Protein AF-A0A7D5S6A4-F1 (afdb_monomer_lite)

Secondary structure (DSSP, 8-state):
--TT------S--------TTSTTT-GGGSTHHHHHHHHHHHHHHHTT-TTTTHHHHHHHHHIIIIIIHHHHHHHS--TTHHHHHHHHHHHHHHH-TTGGG-TTGGGS-HHHHHHHHHHHH-GGGHHHHT---

Radius of gyration: 16.61 Å; chains: 1; bounding box: 55×31×37 Å

Sequence (133 aa):
MHLNSVIYTTKPLYNYVVTNSSANFGAIHTPGFVSVIDSICSYYHRQNQFQQYYHEIEILVIKHLVVSNIRRLRAARYKNKFQLFMELRSELIKRFPDFQRNKYLKDEPYFVQAAVAITKKYPKAFKAIFRDN

Foldseek 3Di:
DDPPDDDDDPDCPDDDDDDCPPPQQECVCLVVLLVVLVVVCVVCVVVVCCVVCVLVSLVVLLCCLQVRLLNNLLRYPDPPSLVSNVVSLVSSCVSPVPSLPRPCLVVDDPVSNVSVVCSPPPSVVSCVSNDRD

pLDDT: mean 83.18, std 12.12, range [43.72, 96.75]

Structure (mmCIF, N/CA/C/O backbone):
data_AF-A0A7D5S6A4-F1
#
_entry.id   AF-A0A7D5S6A4-F1
#
loop_
_atom_site.group_PDB
_atom_site.id
_atom_site.type_symbol
_atom_site.label_atom_id
_atom_site.label_alt_id
_atom_site.label_comp_id
_atom_site.label_asym_id
_atom_site.label_entity_id
_atom_site.label_seq_id
_atom_site.pdbx_PDB_ins_code
_atom_site.Cartn_x
_atom_site.Cartn_y
_atom_site.Cartn_z
_atom_site.occupancy
_atom_site.B_iso_or_equiv
_atom_site.auth_seq_id
_atom_site.auth_comp_id
_atom_site.auth_asym_id
_atom_site.auth_atom_id
_atom_site.pdbx_PDB_model_num
ATOM 1 N N . MET A 1 1 ? -37.088 -6.501 -7.508 1.00 43.72 1 MET A N 1
ATOM 2 C CA . MET A 1 1 ? -35.926 -7.125 -8.180 1.00 43.72 1 MET A CA 1
ATOM 3 C C . MET A 1 1 ? -34.685 -6.354 -7.740 1.00 43.72 1 MET A C 1
ATOM 5 O O . MET A 1 1 ? -34.666 -5.140 -7.899 1.00 43.72 1 MET A O 1
ATOM 9 N N . HIS A 1 2 ? -33.745 -7.002 -7.046 1.00 49.22 2 HIS A N 1
ATOM 10 C CA . HIS A 1 2 ? -32.625 -6.353 -6.351 1.00 49.22 2 HIS A CA 1
ATOM 11 C C . HIS A 1 2 ? -31.601 -5.762 -7.337 1.00 49.22 2 HIS A C 1
ATOM 13 O O . HIS A 1 2 ? -30.702 -6.456 -7.792 1.00 49.22 2 HIS A O 1
ATOM 19 N N . LEU A 1 3 ? -31.733 -4.472 -7.653 1.00 54.97 3 LEU A N 1
ATOM 20 C CA . LEU A 1 3 ? -30.775 -3.705 -8.467 1.00 54.97 3 LEU A CA 1
ATOM 21 C C . LEU A 1 3 ? -29.542 -3.213 -7.676 1.00 54.97 3 LEU A C 1
ATOM 23 O O . LEU A 1 3 ? -28.640 -2.628 -8.263 1.00 54.97 3 LEU A O 1
ATOM 27 N N . ASN A 1 4 ? -29.473 -3.487 -6.366 1.00 72.12 4 ASN A N 1
ATOM 28 C CA . ASN A 1 4 ? -28.432 -2.987 -5.454 1.00 72.12 4 ASN A CA 1
ATOM 29 C C . ASN A 1 4 ? -27.553 -4.103 -4.854 1.00 72.12 4 ASN A C 1
ATOM 31 O O . ASN A 1 4 ? -27.083 -3.977 -3.726 1.00 72.12 4 ASN A O 1
ATOM 35 N N . SER A 1 5 ? -27.359 -5.222 -5.554 1.00 78.44 5 SER A N 1
ATOM 36 C CA . SER A 1 5 ? -26.511 -6.324 -5.075 1.00 78.44 5 SER A CA 1
ATOM 37 C C . SER A 1 5 ? -25.369 -6.610 -6.043 1.00 78.44 5 SER A C 1
ATOM 39 O O . SER A 1 5 ? -25.595 -6.786 -7.238 1.00 78.44 5 SER A O 1
ATOM 41 N N . VAL A 1 6 ? -24.149 -6.708 -5.516 1.00 86.50 6 VAL A N 1
ATOM 42 C CA . VAL A 1 6 ? -22.976 -7.158 -6.274 1.00 86.50 6 VAL A CA 1
ATOM 43 C C . VAL A 1 6 ? -22.955 -8.687 -6.279 1.00 86.50 6 VAL A C 1
ATOM 45 O O . VAL A 1 6 ? -22.948 -9.306 -5.217 1.00 86.50 6 VAL A O 1
ATOM 48 N N . ILE A 1 7 ? -22.932 -9.298 -7.467 1.00 85.69 7 ILE A N 1
ATOM 49 C CA . ILE A 1 7 ? -22.783 -10.750 -7.640 1.00 85.69 7 ILE A CA 1
ATOM 50 C C . ILE A 1 7 ? -21.339 -11.040 -8.059 1.00 85.69 7 ILE A C 1
ATOM 52 O O . ILE A 1 7 ? -20.845 -10.475 -9.033 1.00 85.69 7 ILE A O 1
ATOM 56 N N . TYR A 1 8 ? -20.664 -11.927 -7.329 1.00 86.75 8 TYR A N 1
ATOM 57 C CA . TYR A 1 8 ? -19.296 -12.364 -7.609 1.00 86.75 8 TYR A CA 1
ATOM 58 C C . TYR A 1 8 ? -19.282 -13.806 -8.135 1.00 86.75 8 TYR A C 1
ATOM 60 O O . TYR A 1 8 ? -20.017 -14.660 -7.640 1.00 86.75 8 TYR A O 1
ATOM 68 N N . THR A 1 9 ? -18.425 -14.092 -9.121 1.00 90.38 9 THR A N 1
ATOM 69 C CA . THR A 1 9 ? -18.178 -15.449 -9.624 1.00 90.38 9 THR A CA 1
ATOM 70 C C . THR A 1 9 ? -16.686 -15.748 -9.671 1.00 90.38 9 THR A C 1
ATOM 72 O O . THR A 1 9 ? -15.878 -14.899 -10.041 1.00 90.38 9 THR A O 1
ATOM 75 N N . THR A 1 10 ? -16.324 -16.979 -9.316 1.00 89.50 10 THR A N 1
ATOM 76 C CA . THR A 1 10 ? -14.955 -17.502 -9.425 1.00 89.50 10 THR A CA 1
ATOM 77 C C . THR A 1 10 ? -14.640 -18.028 -10.825 1.00 89.50 10 THR A C 1
ATOM 79 O O . THR A 1 10 ? -13.491 -18.358 -11.112 1.00 89.50 10 THR A O 1
ATOM 82 N N . LYS A 1 11 ? -15.644 -18.127 -11.707 1.00 92.81 11 LYS A N 1
ATOM 83 C CA . LYS A 1 11 ? -15.449 -18.620 -13.070 1.00 92.81 11 LYS A CA 1
ATOM 84 C C . LYS A 1 11 ? -14.681 -17.575 -13.894 1.00 92.81 11 LYS A C 1
ATOM 86 O O . LYS A 1 11 ? -15.078 -16.409 -13.896 1.00 92.81 11 LYS A O 1
ATOM 91 N N . PRO A 1 12 ? -13.618 -17.961 -14.620 1.00 86.56 12 PRO A N 1
ATOM 92 C CA . PRO A 1 12 ? -12.906 -17.045 -15.502 1.00 86.56 12 PRO A CA 1
ATOM 93 C C . PRO A 1 12 ? -13.766 -16.766 -16.740 1.00 86.56 12 PRO A C 1
ATOM 95 O O . PRO A 1 12 ? -13.752 -17.521 -17.706 1.00 86.56 12 PRO A O 1
ATOM 98 N N . LEU A 1 13 ? -14.558 -15.694 -16.690 1.00 90.75 13 LEU A N 1
ATOM 99 C CA . LEU A 1 13 ? -15.441 -15.292 -17.794 1.00 90.75 13 LEU A CA 1
ATOM 100 C C . LEU A 1 13 ? -14.780 -14.307 -18.770 1.00 90.75 13 LEU A C 1
ATOM 102 O O . LEU A 1 13 ? -15.347 -14.006 -19.816 1.00 90.75 13 LEU A O 1
ATOM 106 N N . TYR A 1 14 ? -13.596 -13.792 -18.433 1.00 86.56 14 TYR A N 1
ATOM 107 C CA . TYR A 1 14 ? -12.877 -12.812 -19.237 1.00 86.56 14 TYR A CA 1
ATOM 108 C C . TYR A 1 14 ? -11.369 -13.069 -19.185 1.00 86.56 14 TYR A C 1
ATOM 110 O O . TYR A 1 14 ? -10.778 -13.116 -18.105 1.00 86.56 14 TYR A O 1
ATOM 118 N N . ASN A 1 15 ? -10.745 -13.193 -20.356 1.00 85.38 15 ASN A N 1
ATOM 119 C CA . ASN A 1 15 ? -9.296 -13.310 -20.489 1.00 85.38 15 ASN A CA 1
ATOM 120 C C . ASN A 1 15 ? -8.704 -11.931 -20.792 1.00 85.38 15 ASN A C 1
ATOM 122 O O . ASN A 1 15 ? -8.898 -11.385 -21.876 1.00 85.38 15 ASN A O 1
ATOM 126 N N . TYR A 1 16 ? -7.977 -11.361 -19.831 1.00 80.31 16 TYR A N 1
ATOM 127 C CA . TYR A 1 16 ? -7.309 -10.073 -20.009 1.00 80.31 16 TYR A CA 1
ATOM 128 C C . TYR A 1 16 ? -5.970 -10.262 -20.733 1.00 80.31 16 TYR A C 1
ATOM 130 O O . TYR A 1 16 ? -5.037 -10.847 -20.180 1.00 80.31 16 TYR A O 1
ATOM 138 N N . VAL A 1 17 ? -5.861 -9.749 -21.962 1.00 80.38 17 VAL A N 1
ATOM 139 C CA . VAL A 1 17 ? -4.605 -9.760 -22.725 1.00 80.38 17 VAL A CA 1
ATOM 140 C C . VAL A 1 17 ? -3.681 -8.668 -22.192 1.00 80.38 17 VAL A C 1
ATOM 142 O O . VAL A 1 17 ? -4.011 -7.485 -22.219 1.00 80.38 17 VAL A O 1
ATOM 145 N N . VAL A 1 18 ? -2.511 -9.072 -21.705 1.00 71.94 18 VAL A N 1
ATOM 146 C CA . VAL A 1 18 ? -1.485 -8.171 -21.177 1.00 71.94 18 VAL A CA 1
ATOM 147 C C . VAL A 1 18 ? -0.466 -7.846 -22.266 1.00 71.94 18 VAL A C 1
ATOM 149 O O . VAL A 1 18 ? 0.140 -8.743 -22.843 1.00 71.94 18 VAL A O 1
ATOM 152 N N . THR A 1 19 ? -0.223 -6.558 -22.492 1.00 69.50 19 THR A N 1
ATOM 153 C CA . THR A 1 19 ? 0.803 -6.037 -23.410 1.00 69.50 19 THR A CA 1
ATOM 154 C C . THR A 1 19 ? 1.766 -5.096 -22.679 1.00 69.50 19 THR A C 1
ATOM 156 O O . THR A 1 19 ? 1.469 -4.613 -21.586 1.00 69.50 19 THR A O 1
ATOM 159 N N . ASN A 1 20 ? 2.907 -4.761 -23.292 1.00 60.12 20 ASN A N 1
ATOM 160 C CA . ASN A 1 20 ? 3.874 -3.812 -22.713 1.00 60.12 20 ASN A CA 1
ATOM 161 C C . ASN A 1 20 ? 3.303 -2.395 -22.499 1.00 60.12 20 ASN A C 1
ATOM 163 O O . ASN A 1 20 ? 3.829 -1.645 -21.682 1.00 60.12 20 ASN A O 1
ATOM 167 N N . SER A 1 21 ? 2.232 -2.029 -23.212 1.00 61.44 21 SER A N 1
ATOM 168 C CA . SER A 1 21 ? 1.506 -0.763 -23.042 1.00 61.44 21 SER A CA 1
ATOM 169 C C . SER A 1 21 ? 0.361 -0.844 -22.029 1.00 61.44 21 SER A C 1
ATOM 171 O O . SER A 1 21 ? -0.284 0.164 -21.748 1.00 61.44 21 SER A O 1
ATOM 173 N N . SER A 1 22 ? 0.087 -2.023 -21.464 1.00 64.69 22 SER A N 1
ATOM 174 C CA . SER A 1 22 ? -0.947 -2.174 -20.444 1.00 64.69 22 SER A CA 1
ATOM 175 C C . SER A 1 22 ? -0.591 -1.362 -19.200 1.00 64.69 22 SER A C 1
ATOM 177 O O . SER A 1 22 ? 0.529 -1.438 -18.688 1.00 64.69 22 SER A O 1
ATOM 179 N N . ALA A 1 23 ? -1.579 -0.652 -18.648 1.00 61.56 23 ALA A N 1
ATOM 180 C CA . ALA A 1 23 ? -1.419 0.218 -17.476 1.00 61.56 23 ALA A CA 1
ATOM 181 C C . ALA A 1 23 ? -0.809 -0.491 -16.245 1.00 61.56 23 ALA A C 1
ATOM 183 O O . ALA A 1 23 ? -0.277 0.152 -15.340 1.00 61.56 23 ALA A O 1
ATOM 184 N N . ASN A 1 24 ? -0.848 -1.826 -16.216 1.00 56.19 24 ASN A N 1
ATOM 185 C CA . ASN A 1 24 ? -0.267 -2.655 -15.164 1.00 56.19 24 ASN A CA 1
ATOM 186 C C . ASN A 1 24 ? 1.271 -2.728 -15.170 1.00 56.19 24 ASN A C 1
ATOM 188 O O . ASN A 1 24 ? 1.833 -3.124 -14.148 1.00 56.19 24 ASN A O 1
ATOM 192 N N . PHE A 1 25 ? 1.947 -2.344 -16.261 1.00 55.53 25 PHE A N 1
ATOM 193 C CA . PHE A 1 25 ? 3.404 -2.500 -16.421 1.00 55.53 25 PHE A CA 1
ATOM 194 C C . PHE A 1 25 ? 4.186 -1.177 -16.507 1.00 55.53 25 PHE A C 1
ATOM 196 O O . PHE A 1 25 ? 5.414 -1.192 -16.433 1.00 55.53 25 PHE A O 1
ATOM 203 N N . GLY A 1 26 ? 3.514 -0.024 -16.595 1.00 55.09 26 GLY A N 1
ATOM 204 C CA . GLY A 1 26 ? 4.166 1.288 -16.662 1.00 55.09 26 GLY A CA 1
ATOM 205 C C . GLY A 1 26 ? 4.267 1.995 -15.304 1.00 55.09 26 GLY A C 1
ATOM 206 O O . GLY A 1 26 ? 3.247 2.264 -14.671 1.00 55.09 26 GLY A O 1
ATOM 207 N N . ALA A 1 27 ? 5.474 2.401 -14.881 1.00 55.78 27 ALA A N 1
ATOM 208 C CA . ALA A 1 27 ? 5.655 3.279 -13.706 1.00 55.78 27 ALA A CA 1
ATOM 209 C C . ALA A 1 27 ? 5.072 4.689 -13.884 1.00 55.78 27 ALA A C 1
ATOM 211 O O . ALA A 1 27 ? 4.962 5.419 -12.900 1.00 55.78 27 ALA A O 1
ATOM 212 N N . ILE A 1 28 ? 4.673 5.059 -15.102 1.00 55.47 28 ILE A N 1
ATOM 213 C CA . ILE A 1 28 ? 4.099 6.369 -15.441 1.00 55.47 28 ILE A CA 1
ATOM 214 C C . ILE A 1 28 ? 2.847 6.666 -14.591 1.00 55.47 28 ILE A C 1
ATOM 216 O O . ILE A 1 28 ? 2.560 7.818 -14.288 1.00 55.47 28 ILE A O 1
ATOM 220 N N . HIS A 1 29 ? 2.144 5.632 -14.118 1.00 59.53 29 HIS A N 1
ATOM 221 C CA . HIS A 1 29 ? 0.930 5.778 -13.307 1.00 59.53 29 HIS A CA 1
ATOM 222 C C . HIS A 1 29 ? 1.167 5.740 -11.791 1.00 59.53 29 HIS A C 1
ATOM 224 O O . HIS A 1 29 ? 0.214 5.849 -11.024 1.00 59.53 29 HIS A O 1
ATOM 230 N N . THR A 1 30 ? 2.413 5.581 -11.340 1.00 62.88 30 THR A N 1
ATOM 231 C CA . THR A 1 30 ? 2.745 5.475 -9.909 1.00 62.88 30 THR A CA 1
ATOM 232 C C . THR A 1 30 ? 2.343 6.725 -9.107 1.00 62.88 30 THR A C 1
ATOM 234 O O . THR A 1 30 ? 1.758 6.556 -8.038 1.00 62.88 30 THR A O 1
ATOM 237 N N . PRO A 1 31 ? 2.534 7.967 -9.606 1.00 63.25 31 PRO A N 1
ATOM 238 C CA . PRO A 1 31 ? 2.026 9.165 -8.924 1.00 63.25 31 PRO A CA 1
ATOM 239 C C . PRO A 1 31 ? 0.493 9.208 -8.838 1.00 63.25 31 PRO A C 1
ATOM 241 O O . PRO A 1 31 ? -0.064 9.684 -7.852 1.00 63.25 31 PRO A O 1
ATOM 244 N N . GLY A 1 32 ? -0.202 8.628 -9.824 1.00 70.44 32 GLY A N 1
ATOM 245 C CA . GLY A 1 32 ? -1.659 8.474 -9.800 1.00 70.44 32 GLY A CA 1
ATOM 246 C C . GLY A 1 32 ? -2.152 7.558 -8.677 1.00 70.44 32 GLY A C 1
ATOM 247 O O . GLY A 1 32 ? -3.332 7.562 -8.349 1.00 70.44 32 GLY A O 1
ATOM 248 N N . PHE A 1 33 ? -1.266 6.791 -8.039 1.00 75.12 33 PHE A N 1
ATOM 249 C CA . PHE A 1 33 ? -1.663 5.953 -6.919 1.00 75.12 33 PHE A CA 1
ATOM 250 C C . PHE A 1 33 ? -2.049 6.778 -5.684 1.00 75.12 33 PHE A C 1
ATOM 252 O O . PHE A 1 33 ? -3.004 6.433 -4.994 1.00 75.12 33 PHE A O 1
ATOM 259 N N . VAL A 1 34 ? -1.363 7.900 -5.442 1.00 79.88 34 VAL A N 1
ATOM 260 C CA . VAL A 1 34 ? -1.691 8.804 -4.329 1.00 79.88 34 VAL A CA 1
ATOM 261 C C . VAL A 1 34 ? -3.075 9.418 -4.530 1.00 79.88 34 VAL A C 1
ATOM 263 O O . VAL A 1 34 ? -3.892 9.378 -3.614 1.00 79.88 34 VAL A O 1
ATOM 266 N N . SER A 1 35 ? -3.394 9.881 -5.744 1.00 83.62 35 SER A N 1
ATOM 267 C CA . SER A 1 35 ? -4.717 10.447 -6.037 1.00 83.62 35 SER A CA 1
ATOM 268 C C . SER A 1 35 ? -5.841 9.412 -5.936 1.00 83.62 35 SER A C 1
ATOM 270 O O . SER A 1 35 ? -6.938 9.741 -5.487 1.00 83.62 35 SER A O 1
ATOM 272 N N . VAL A 1 36 ? -5.576 8.149 -6.287 1.00 83.50 36 VAL A N 1
ATOM 273 C CA . VAL A 1 36 ? -6.528 7.047 -6.077 1.00 83.50 36 VAL A CA 1
ATOM 274 C C . VAL A 1 36 ? -6.779 6.813 -4.587 1.00 83.50 36 VAL A C 1
ATOM 276 O O . VAL A 1 36 ? -7.940 6.729 -4.186 1.00 83.50 36 VAL A O 1
ATOM 279 N N . ILE A 1 37 ? -5.728 6.755 -3.759 1.00 85.62 37 ILE A N 1
ATOM 280 C CA . ILE A 1 37 ? -5.874 6.625 -2.298 1.00 85.62 37 ILE A CA 1
ATOM 281 C C . ILE A 1 37 ? -6.692 7.798 -1.748 1.00 85.62 37 ILE A C 1
ATOM 283 O O . ILE A 1 37 ? -7.641 7.581 -0.996 1.00 85.62 37 ILE A O 1
ATOM 287 N N . ASP A 1 38 ? -6.368 9.026 -2.150 1.00 88.81 38 ASP A N 1
ATOM 288 C CA . ASP A 1 38 ? -7.064 10.223 -1.676 1.00 88.81 38 ASP A CA 1
ATOM 289 C C . ASP A 1 38 ? -8.532 10.227 -2.082 1.00 88.81 38 ASP A C 1
ATOM 291 O O . ASP A 1 38 ? -9.388 10.583 -1.273 1.00 88.81 38 ASP A O 1
ATOM 295 N N . SER A 1 39 ? -8.846 9.771 -3.294 1.00 90.94 39 SER A N 1
ATOM 296 C CA . SER A 1 39 ? -10.224 9.629 -3.756 1.00 90.94 39 SER A CA 1
ATOM 297 C C . SER A 1 39 ? -11.011 8.634 -2.897 1.00 90.94 39 SER A C 1
ATOM 299 O O . SER A 1 39 ? -12.120 8.950 -2.459 1.00 90.94 39 SER A O 1
ATOM 301 N N . ILE A 1 40 ? -10.418 7.473 -2.584 1.00 91.12 40 ILE A N 1
ATOM 302 C CA . ILE A 1 40 ? -11.031 6.450 -1.723 1.00 91.12 40 ILE A CA 1
ATOM 303 C C . ILE A 1 40 ? -11.271 7.011 -0.321 1.00 91.12 40 ILE A C 1
ATOM 305 O O . ILE A 1 40 ? -12.407 7.004 0.153 1.00 91.12 40 ILE A O 1
ATOM 309 N N . CYS A 1 41 ? -10.234 7.544 0.331 1.00 91.50 41 CYS A N 1
ATOM 310 C CA . CYS A 1 41 ? -10.359 8.113 1.672 1.00 91.50 41 CYS A CA 1
ATOM 311 C C . CYS A 1 41 ? -11.409 9.232 1.691 1.00 91.50 41 CYS A C 1
ATOM 313 O O . CYS A 1 41 ? -12.310 9.225 2.528 1.00 91.50 41 CYS A O 1
ATOM 315 N N . SER A 1 42 ? -11.350 10.152 0.725 1.00 94.25 42 SER A N 1
ATOM 316 C CA . SER A 1 42 ? -12.296 11.269 0.621 1.00 94.25 42 SER A CA 1
ATOM 317 C C . SER A 1 42 ? -13.733 10.796 0.423 1.00 94.25 42 SER A C 1
ATOM 319 O O . SER A 1 42 ? -14.649 11.381 0.996 1.00 94.25 42 SER A O 1
ATOM 321 N N . TYR A 1 43 ? -13.953 9.745 -0.371 1.00 95.38 43 TYR A N 1
ATOM 322 C CA . TYR A 1 43 ? -15.280 9.159 -0.546 1.00 95.38 43 TYR A CA 1
ATOM 323 C C . TYR A 1 43 ? -15.841 8.656 0.787 1.00 95.38 43 TYR A C 1
ATOM 325 O O . TYR A 1 43 ? -16.919 9.087 1.190 1.00 95.38 43 TYR A O 1
ATOM 333 N N . TYR A 1 44 ? -15.093 7.818 1.508 1.00 95.19 44 TYR A N 1
ATOM 334 C CA . TYR A 1 44 ? -15.557 7.259 2.780 1.00 95.19 44 TYR A CA 1
ATOM 335 C C . TYR A 1 44 ? -15.687 8.311 3.888 1.00 95.19 44 TYR A C 1
ATOM 337 O O . TYR A 1 44 ? -16.564 8.187 4.745 1.00 95.19 44 TYR A O 1
ATOM 345 N N . HIS A 1 45 ? -14.876 9.371 3.859 1.00 94.62 45 HIS A N 1
ATOM 346 C CA . HIS A 1 45 ? -15.062 10.526 4.737 1.00 94.62 45 HIS A CA 1
ATOM 347 C C . HIS A 1 45 ? -16.372 11.261 4.441 1.00 94.62 45 HIS A C 1
ATOM 349 O O . HIS A 1 45 ? -17.127 11.521 5.372 1.00 94.62 45 HIS A O 1
ATOM 355 N N . ARG A 1 46 ? -16.694 11.533 3.166 1.00 96.75 46 ARG A N 1
ATOM 356 C CA . ARG A 1 46 ? -17.967 12.179 2.786 1.00 96.75 46 ARG A CA 1
ATOM 357 C C . ARG A 1 46 ? -19.195 11.366 3.192 1.00 96.75 46 ARG A C 1
ATOM 359 O O . ARG A 1 46 ? -20.233 11.951 3.470 1.00 96.75 46 ARG A O 1
ATOM 366 N N . GLN A 1 47 ? -19.076 10.040 3.234 1.00 95.38 47 GLN A N 1
ATOM 367 C CA . GLN A 1 47 ? -20.148 9.150 3.686 1.00 95.38 47 GLN A CA 1
ATOM 368 C C . GLN A 1 47 ? -20.180 8.950 5.213 1.00 95.38 47 GLN A C 1
ATOM 370 O O . GLN A 1 47 ? -21.019 8.201 5.698 1.00 95.38 47 GLN A O 1
ATOM 375 N N . ASN A 1 48 ? -19.275 9.570 5.985 1.00 95.50 48 ASN A N 1
ATOM 376 C CA . ASN A 1 48 ? -19.084 9.319 7.424 1.00 95.50 48 ASN A CA 1
ATOM 377 C C . ASN A 1 48 ? -18.812 7.841 7.775 1.00 95.50 48 ASN A C 1
ATOM 379 O O . ASN A 1 48 ? -19.053 7.394 8.892 1.00 95.50 48 ASN A O 1
ATOM 383 N N . GLN A 1 49 ? -18.272 7.078 6.824 1.00 95.44 49 GLN A N 1
ATOM 384 C CA . GLN A 1 49 ? -18.027 5.637 6.940 1.00 95.44 49 GLN A CA 1
ATOM 385 C C . GLN A 1 49 ? -16.536 5.290 7.028 1.00 95.44 49 GLN A C 1
ATOM 387 O O . GLN A 1 49 ? -16.176 4.122 7.145 1.00 95.44 49 GLN A O 1
ATOM 392 N N . PHE A 1 50 ? -15.649 6.288 6.992 1.00 94.88 50 PHE A N 1
ATOM 393 C CA . PHE A 1 50 ? -14.205 6.056 7.016 1.00 94.88 50 PHE A CA 1
ATOM 394 C C . PHE A 1 50 ? -13.749 5.252 8.235 1.00 94.88 50 PHE A C 1
ATOM 396 O O . PHE A 1 50 ? -12.983 4.312 8.077 1.00 94.88 50 PHE A O 1
ATOM 403 N N . GLN A 1 51 ? -14.258 5.564 9.430 1.00 94.75 51 GLN A N 1
ATOM 404 C CA . GLN A 1 51 ? -13.889 4.826 10.643 1.00 94.75 51 GLN A CA 1
ATOM 405 C C . GLN A 1 51 ? -14.408 3.385 10.634 1.00 94.75 51 GLN A C 1
ATOM 407 O O . GLN A 1 51 ? -13.698 2.473 11.049 1.00 94.75 51 GLN A O 1
ATOM 412 N N . GLN A 1 52 ? -15.617 3.169 10.108 1.00 95.81 52 GLN A N 1
ATOM 413 C CA . GLN A 1 52 ? -16.207 1.835 9.986 1.00 95.81 52 GLN A CA 1
ATOM 414 C C . GLN A 1 52 ? -15.354 0.916 9.103 1.00 95.81 52 GLN A C 1
ATOM 416 O O . GLN A 1 52 ? -15.192 -0.255 9.433 1.00 95.81 52 GLN A O 1
ATOM 421 N N . TYR A 1 53 ? -14.809 1.452 8.008 1.00 95.69 53 TYR A N 1
ATOM 422 C CA . TYR A 1 53 ? -14.022 0.698 7.028 1.00 95.69 53 TYR A CA 1
ATOM 423 C C . TYR A 1 53 ? -12.518 0.985 7.099 1.00 95.69 53 TYR A C 1
ATOM 425 O O . TYR A 1 53 ? -11.785 0.710 6.148 1.00 95.69 53 TYR A O 1
ATOM 433 N N . TYR A 1 54 ? -12.037 1.567 8.200 1.00 95.12 54 TYR A N 1
ATOM 434 C CA . TYR A 1 54 ? -10.660 2.051 8.299 1.00 95.12 54 TYR A CA 1
ATOM 435 C C . TYR A 1 54 ? -9.649 0.938 8.011 1.00 95.12 54 TYR A C 1
ATOM 437 O O . TYR A 1 54 ? -8.727 1.115 7.216 1.00 95.12 54 TYR A O 1
ATOM 445 N N . HIS A 1 55 ? -9.837 -0.235 8.621 1.00 95.25 55 HIS A N 1
ATOM 446 C CA . HIS A 1 55 ? -8.910 -1.356 8.477 1.00 95.25 55 HIS A CA 1
ATOM 447 C C . HIS A 1 55 ? -8.951 -1.974 7.074 1.00 95.25 55 HIS A C 1
ATOM 449 O O . HIS A 1 55 ? -7.921 -2.412 6.565 1.00 95.25 55 HIS A O 1
ATOM 455 N N . GLU A 1 56 ? -10.121 -2.009 6.446 1.00 95.06 56 GLU A N 1
ATOM 456 C CA . GLU A 1 56 ? -10.346 -2.489 5.085 1.00 95.06 56 GLU A CA 1
ATOM 457 C C . GLU A 1 56 ? -9.672 -1.556 4.070 1.00 95.06 56 GLU A C 1
ATOM 459 O O . GLU A 1 56 ? -9.003 -2.012 3.140 1.00 95.06 56 GLU A O 1
ATOM 464 N N . ILE A 1 57 ? -9.787 -0.242 4.278 1.00 94.19 57 ILE A N 1
ATOM 465 C CA . ILE A 1 57 ? -9.113 0.768 3.459 1.00 94.19 57 ILE A CA 1
ATOM 466 C C . ILE A 1 57 ? -7.597 0.669 3.662 1.00 94.19 57 ILE A C 1
ATOM 468 O O . ILE A 1 57 ? -6.853 0.592 2.688 1.00 94.19 57 ILE A O 1
ATOM 472 N N . GLU A 1 58 ? -7.128 0.606 4.908 1.00 94.56 58 GLU A N 1
ATOM 473 C CA . GLU A 1 58 ? -5.705 0.506 5.240 1.00 94.56 58 GLU A CA 1
ATOM 474 C C . GLU A 1 58 ? -5.051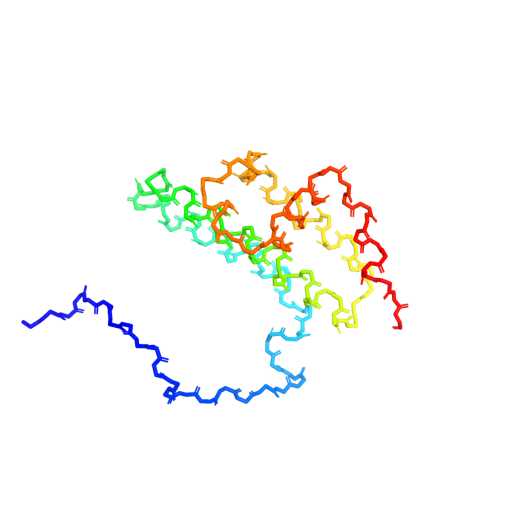 -0.718 4.577 1.00 94.56 58 GLU A C 1
ATOM 476 O O . GLU A 1 58 ? -4.025 -0.572 3.907 1.00 94.56 58 GLU A O 1
ATOM 481 N N . ILE A 1 59 ? -5.655 -1.913 4.669 1.00 93.38 59 ILE A N 1
ATOM 482 C CA . ILE A 1 59 ? -5.086 -3.116 4.040 1.00 93.38 59 ILE A CA 1
ATOM 483 C C . ILE A 1 59 ? -5.105 -3.025 2.511 1.00 93.38 59 ILE A C 1
ATOM 485 O O . ILE A 1 59 ? -4.155 -3.450 1.849 1.00 93.38 59 ILE A O 1
ATOM 489 N N . LEU A 1 60 ? -6.137 -2.410 1.929 1.00 91.06 60 LEU A N 1
ATOM 490 C CA . LEU A 1 60 ? -6.208 -2.171 0.490 1.00 91.06 60 LEU A CA 1
ATOM 491 C C . LEU A 1 60 ? -5.067 -1.258 0.026 1.00 91.06 60 LEU A C 1
ATOM 493 O O . LEU A 1 60 ? -4.398 -1.570 -0.967 1.00 91.06 60 LEU A O 1
ATOM 497 N N . VAL A 1 61 ? -4.799 -0.177 0.762 1.00 89.31 61 VAL A N 1
ATOM 498 C CA . VAL A 1 61 ? -3.690 0.742 0.479 1.00 89.31 61 VAL A CA 1
ATOM 499 C C . VAL A 1 61 ? -2.348 0.028 0.633 1.00 89.31 61 VAL A C 1
ATOM 501 O O . VAL A 1 61 ? -1.516 0.120 -0.270 1.00 89.31 61 VAL A O 1
ATOM 504 N N . ILE A 1 62 ? -2.150 -0.756 1.700 1.00 90.19 62 ILE A N 1
ATOM 505 C CA . ILE A 1 62 ? -0.943 -1.575 1.903 1.00 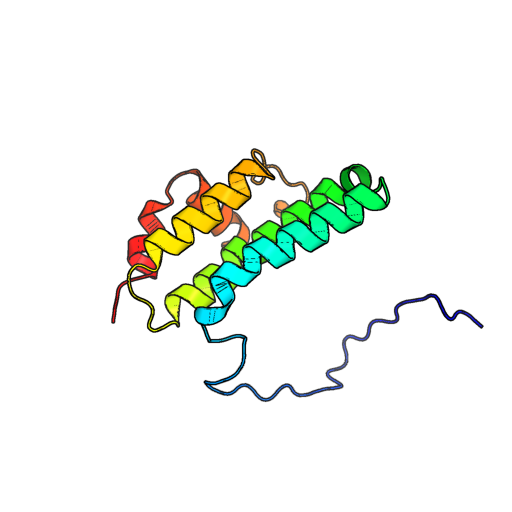90.19 62 ILE A CA 1
ATOM 506 C C . ILE A 1 62 ? -0.698 -2.495 0.703 1.00 90.19 62 ILE A C 1
ATOM 508 O O . ILE A 1 62 ? 0.397 -2.493 0.140 1.00 90.19 62 ILE A O 1
ATOM 512 N N . LYS A 1 63 ? -1.698 -3.274 0.276 1.00 87.38 63 LYS A N 1
ATOM 513 C CA . LYS A 1 63 ? -1.542 -4.248 -0.820 1.00 87.38 63 LYS A CA 1
ATOM 514 C C . LYS A 1 63 ? -1.138 -3.576 -2.120 1.00 87.38 63 LYS A C 1
ATOM 516 O O . LYS A 1 63 ? -0.306 -4.094 -2.867 1.00 87.38 63 LYS A O 1
ATOM 521 N N . HIS A 1 64 ? -1.681 -2.402 -2.395 1.00 83.69 64 HIS A N 1
ATOM 522 C CA . HIS A 1 64 ? -1.301 -1.696 -3.600 1.00 83.69 64 HIS A CA 1
ATOM 523 C C . HIS A 1 64 ? 0.062 -1.008 -3.479 1.00 83.69 64 HIS A C 1
ATOM 525 O O . HIS A 1 64 ? 0.857 -1.070 -4.416 1.00 83.69 64 HIS A O 1
ATOM 531 N N . LEU A 1 65 ? 0.374 -0.382 -2.346 1.00 76.69 65 LEU A N 1
ATOM 532 C CA . LEU A 1 65 ? 1.626 0.353 -2.158 1.00 76.69 65 LEU A CA 1
ATOM 533 C C . LEU A 1 65 ? 2.834 -0.576 -2.027 1.00 76.69 65 LEU A C 1
ATOM 535 O O . LEU A 1 65 ? 3.909 -0.300 -2.552 1.00 76.69 65 LEU A O 1
ATOM 539 N N . VAL A 1 66 ? 2.636 -1.710 -1.367 1.00 75.81 66 VAL A N 1
ATOM 540 C CA . VAL A 1 66 ? 3.671 -2.709 -1.151 1.00 75.81 66 VAL A CA 1
ATOM 541 C C . VAL A 1 66 ? 3.689 -3.670 -2.337 1.00 75.81 66 VAL A C 1
ATOM 543 O O . VAL A 1 66 ? 4.617 -3.658 -3.134 1.00 75.81 66 VAL A O 1
ATOM 546 N N . VAL A 1 67 ? 2.646 -4.469 -2.552 1.00 73.62 67 VAL A N 1
ATOM 547 C CA . VAL A 1 67 ? 2.726 -5.561 -3.538 1.00 73.62 67 VAL A CA 1
ATOM 548 C C . VAL A 1 67 ? 2.698 -5.041 -4.974 1.00 73.62 67 VAL A C 1
ATOM 550 O O . VAL A 1 67 ? 3.538 -5.424 -5.790 1.00 73.62 67 VAL A O 1
ATOM 553 N N . SER A 1 68 ? 1.747 -4.166 -5.303 1.00 78.06 68 SER A N 1
ATOM 554 C CA . SER A 1 68 ? 1.564 -3.735 -6.694 1.00 78.06 68 SER A CA 1
ATOM 555 C C . SER A 1 68 ? 2.638 -2.742 -7.137 1.00 78.06 68 SER A C 1
ATOM 557 O O . SER A 1 68 ? 3.253 -2.932 -8.187 1.00 78.06 68 SER A O 1
ATOM 559 N N . ASN A 1 69 ? 2.919 -1.716 -6.333 1.00 78.06 69 ASN A N 1
ATOM 560 C CA . ASN A 1 69 ? 3.891 -0.690 -6.701 1.00 78.06 69 ASN A CA 1
ATOM 561 C C . ASN A 1 69 ? 5.341 -1.192 -6.651 1.00 78.06 69 ASN A C 1
ATOM 563 O O . ASN A 1 69 ? 6.097 -0.850 -7.554 1.00 78.06 69 ASN A O 1
ATOM 567 N N . ILE A 1 70 ? 5.739 -2.073 -5.717 1.00 80.50 70 ILE A N 1
ATOM 568 C CA . ILE A 1 70 ? 7.094 -2.667 -5.756 1.00 80.50 70 ILE A CA 1
ATOM 569 C C . ILE A 1 70 ? 7.302 -3.449 -7.059 1.00 80.50 70 ILE A C 1
ATOM 571 O O . ILE A 1 70 ? 8.341 -3.308 -7.707 1.00 80.50 70 ILE A O 1
ATOM 575 N N . ARG A 1 71 ? 6.308 -4.242 -7.486 1.00 79.62 71 ARG A N 1
ATOM 576 C CA . ARG A 1 71 ? 6.379 -4.992 -8.752 1.00 79.62 71 ARG A CA 1
ATOM 577 C C . ARG A 1 71 ? 6.474 -4.060 -9.962 1.00 79.62 71 ARG A C 1
ATOM 579 O O . ARG A 1 71 ? 7.315 -4.294 -10.828 1.00 79.62 71 ARG A O 1
ATOM 586 N N . ARG A 1 72 ? 5.663 -2.996 -10.000 1.00 77.75 72 ARG A N 1
ATOM 587 C CA . ARG A 1 72 ? 5.676 -1.991 -11.079 1.00 77.75 72 ARG A CA 1
ATOM 588 C C . ARG A 1 72 ? 6.998 -1.234 -11.141 1.00 77.75 72 ARG A C 1
ATOM 590 O O . ARG A 1 72 ? 7.591 -1.141 -12.209 1.00 77.75 72 ARG A O 1
ATOM 597 N N . LEU A 1 73 ? 7.497 -0.754 -10.003 1.00 80.69 73 LEU A N 1
ATOM 598 C CA . LEU A 1 73 ? 8.770 -0.038 -9.916 1.00 80.69 73 LEU A CA 1
ATOM 599 C C . LEU A 1 73 ? 9.941 -0.919 -10.347 1.00 80.69 73 LEU A C 1
ATOM 601 O O . LEU A 1 73 ? 10.798 -0.460 -11.098 1.00 80.69 73 LEU A O 1
ATOM 605 N N . ARG A 1 74 ? 9.959 -2.196 -9.942 1.00 80.56 74 ARG A N 1
ATOM 606 C CA . ARG A 1 74 ? 10.975 -3.154 -10.396 1.00 80.56 74 ARG A CA 1
ATOM 607 C C . ARG A 1 74 ? 10.969 -3.299 -11.922 1.00 80.56 74 ARG A C 1
ATOM 609 O O . ARG A 1 74 ? 12.035 -3.221 -12.524 1.00 80.56 74 ARG A O 1
ATOM 616 N N . ALA A 1 75 ? 9.795 -3.487 -12.529 1.00 78.12 75 ALA A N 1
ATOM 617 C CA . ALA A 1 75 ? 9.651 -3.708 -13.972 1.00 78.12 75 ALA A CA 1
ATOM 618 C C . ALA A 1 75 ? 9.859 -2.444 -14.827 1.00 78.12 75 ALA A C 1
ATOM 620 O O . ALA A 1 75 ? 10.186 -2.539 -16.007 1.00 78.12 75 ALA A O 1
ATOM 621 N N . ALA A 1 76 ? 9.663 -1.259 -14.255 1.00 75.44 76 ALA A N 1
ATOM 622 C CA . ALA A 1 76 ? 9.714 -0.019 -15.007 1.00 75.44 76 ALA A CA 1
ATOM 623 C C . ALA A 1 76 ? 11.129 0.398 -15.422 1.00 75.44 76 ALA A C 1
ATOM 625 O O . ALA A 1 76 ? 12.096 0.219 -14.686 1.00 75.44 76 ALA A O 1
ATOM 626 N N . ARG A 1 77 ? 11.235 1.083 -16.563 1.00 74.25 77 ARG A N 1
ATOM 627 C CA . ARG A 1 77 ? 12.443 1.810 -16.987 1.00 74.25 77 ARG A CA 1
ATOM 628 C C . ARG A 1 77 ? 12.427 3.248 -16.453 1.00 74.25 77 ARG A C 1
ATOM 630 O O . ARG A 1 77 ? 12.451 4.205 -17.217 1.00 74.25 77 ARG A O 1
ATOM 637 N N . TYR A 1 78 ? 12.296 3.393 -15.137 1.00 74.06 78 TYR A N 1
ATOM 638 C CA . TYR A 1 78 ? 12.287 4.687 -14.451 1.00 74.06 78 TYR A CA 1
ATOM 639 C C . TYR A 1 78 ? 13.587 4.854 -13.664 1.00 74.06 78 TYR A C 1
ATOM 641 O O . TYR A 1 78 ? 13.986 3.925 -12.966 1.00 74.06 78 TYR A O 1
ATOM 649 N N . LYS A 1 79 ? 14.242 6.015 -13.760 1.00 76.12 79 LYS A N 1
ATOM 650 C CA . LYS A 1 79 ? 15.395 6.345 -12.904 1.00 76.12 79 LYS A CA 1
ATOM 651 C C . LYS A 1 79 ? 14.892 6.705 -11.506 1.00 76.12 79 LYS A C 1
ATOM 653 O O . LYS A 1 79 ? 13.801 7.238 -11.372 1.00 76.12 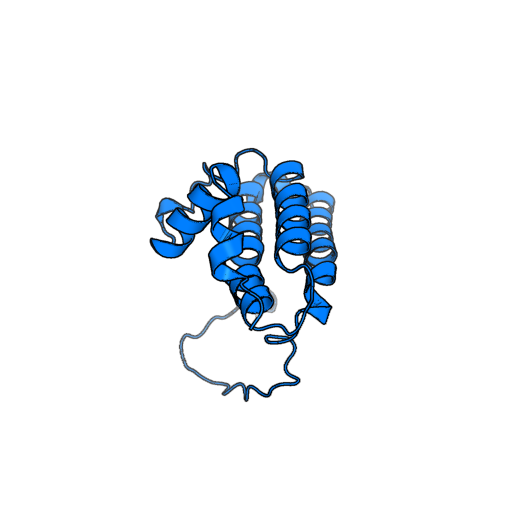79 LYS A O 1
ATOM 658 N N . ASN A 1 80 ? 15.673 6.457 -10.456 1.00 83.81 80 ASN A N 1
ATOM 659 C CA . ASN A 1 80 ? 15.309 6.816 -9.073 1.00 83.81 80 ASN A CA 1
ATOM 660 C C . ASN A 1 80 ? 14.061 6.092 -8.516 1.00 83.81 80 ASN A C 1
ATOM 662 O O . ASN A 1 80 ? 13.347 6.635 -7.673 1.00 83.81 80 ASN A O 1
ATOM 666 N N . LYS A 1 81 ? 13.816 4.835 -8.911 1.00 85.75 81 LYS A N 1
ATOM 667 C CA . LYS A 1 81 ? 12.721 3.979 -8.388 1.00 85.75 81 LYS A CA 1
ATOM 668 C C . LYS A 1 81 ? 12.611 3.987 -6.863 1.00 85.75 81 LYS A C 1
ATOM 670 O O . LYS A 1 81 ? 11.517 4.028 -6.309 1.00 85.75 81 LYS A O 1
ATOM 675 N N . PHE A 1 82 ? 13.758 3.957 -6.185 1.00 87.56 82 PHE A N 1
ATOM 676 C CA . PHE A 1 82 ? 13.815 3.977 -4.729 1.00 87.56 82 PHE A CA 1
ATOM 677 C C . PHE A 1 82 ? 13.280 5.284 -4.130 1.00 87.56 82 PHE A C 1
ATOM 679 O O . PHE A 1 82 ? 12.605 5.240 -3.109 1.00 87.56 82 PHE A O 1
ATOM 686 N N . GLN A 1 83 ? 13.547 6.428 -4.765 1.00 87.75 83 GLN A N 1
ATOM 687 C CA . GLN A 1 83 ? 13.046 7.725 -4.309 1.00 87.75 83 GLN A CA 1
ATOM 688 C C . GLN A 1 83 ? 11.516 7.770 -4.385 1.00 87.75 83 GLN A C 1
ATOM 690 O O . GLN A 1 83 ? 10.858 8.072 -3.395 1.00 87.75 83 GLN A O 1
ATOM 695 N N . LEU A 1 84 ? 10.955 7.336 -5.515 1.00 85.62 84 LEU A N 1
ATOM 696 C CA . LEU A 1 84 ? 9.508 7.228 -5.701 1.00 85.62 84 LEU A CA 1
ATOM 697 C C . LEU A 1 84 ? 8.867 6.257 -4.693 1.00 85.62 84 LEU A C 1
ATOM 699 O O . LEU A 1 84 ? 7.819 6.543 -4.123 1.00 85.62 84 LEU A O 1
ATOM 703 N N . PHE A 1 85 ? 9.519 5.129 -4.393 1.00 87.94 85 PHE A N 1
ATOM 704 C CA . PHE A 1 85 ? 9.074 4.245 -3.311 1.00 87.94 85 PHE A CA 1
ATOM 705 C C . PHE A 1 85 ? 9.069 4.942 -1.940 1.00 87.94 85 PHE A C 1
ATOM 707 O O . PHE A 1 85 ? 8.140 4.746 -1.157 1.00 87.94 85 PHE A O 1
ATOM 714 N N . MET A 1 86 ? 10.084 5.755 -1.635 1.00 89.12 86 MET A N 1
ATOM 71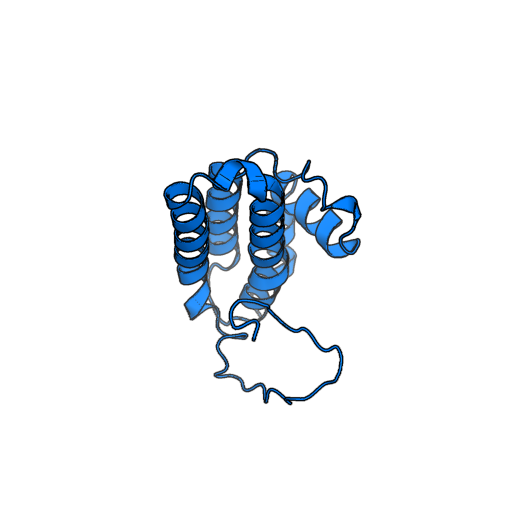5 C CA . MET A 1 86 ? 10.151 6.495 -0.372 1.00 89.12 86 MET A CA 1
ATOM 716 C C . MET A 1 86 ? 9.043 7.549 -0.253 1.00 89.12 86 MET A C 1
ATOM 718 O O . MET A 1 86 ? 8.496 7.714 0.837 1.00 89.12 86 MET A O 1
ATOM 722 N N . GLU A 1 87 ? 8.672 8.201 -1.355 1.00 87.94 87 GLU A N 1
ATOM 723 C CA . GLU A 1 87 ? 7.537 9.133 -1.417 1.00 87.94 87 GLU A CA 1
ATOM 724 C C . GLU A 1 87 ? 6.215 8.414 -1.132 1.00 87.94 87 GLU A C 1
ATOM 726 O O . GLU A 1 87 ? 5.486 8.794 -0.218 1.00 87.94 87 GLU A O 1
ATOM 731 N N . LEU A 1 88 ? 5.956 7.295 -1.815 1.00 86.50 88 LEU A N 1
ATOM 732 C CA . LEU A 1 88 ? 4.780 6.457 -1.555 1.00 86.50 88 LEU A CA 1
ATOM 733 C C . LEU A 1 88 ? 4.728 5.982 -0.096 1.00 86.50 88 LEU A C 1
ATOM 735 O O . LEU A 1 88 ? 3.684 6.026 0.553 1.00 86.50 88 LEU A O 1
ATOM 739 N N . ARG A 1 89 ? 5.869 5.549 0.452 1.00 88.69 89 ARG A N 1
ATOM 740 C CA . ARG A 1 89 ? 5.982 5.145 1.859 1.00 88.69 89 ARG A CA 1
ATOM 741 C C . ARG A 1 89 ? 5.632 6.295 2.804 1.00 88.69 89 ARG A C 1
ATOM 743 O O . ARG A 1 89 ? 4.982 6.052 3.818 1.00 88.69 89 ARG A O 1
ATOM 750 N N . SER A 1 90 ? 6.079 7.512 2.503 1.00 90.00 90 SER A N 1
ATOM 751 C CA . SER A 1 90 ? 5.749 8.703 3.290 1.00 90.00 90 SER A CA 1
ATOM 752 C C . SER A 1 90 ? 4.238 8.931 3.322 1.00 90.00 90 SER A C 1
ATOM 754 O O . SER A 1 90 ? 3.657 9.081 4.396 1.00 90.00 90 SER A O 1
ATOM 756 N N . GLU A 1 91 ? 3.583 8.843 2.163 1.00 88.19 91 GLU A N 1
ATOM 757 C CA . GLU A 1 91 ? 2.133 9.008 2.047 1.00 88.19 91 GLU A CA 1
ATOM 758 C C . GLU A 1 91 ? 1.343 7.917 2.790 1.00 88.19 91 GLU A C 1
ATOM 760 O O . GLU A 1 91 ? 0.309 8.221 3.394 1.00 88.19 91 GLU A O 1
ATOM 765 N N . LEU A 1 92 ? 1.842 6.672 2.801 1.00 89.50 92 LEU A N 1
ATOM 766 C CA . LEU A 1 92 ? 1.277 5.582 3.604 1.00 89.50 92 LEU A CA 1
ATOM 767 C C . LEU A 1 92 ? 1.373 5.892 5.099 1.00 89.50 92 LEU A C 1
ATOM 769 O O . LEU A 1 92 ? 0.362 5.843 5.790 1.00 89.50 92 LEU A O 1
ATOM 773 N N . ILE A 1 93 ? 2.566 6.230 5.597 1.00 91.44 93 ILE A N 1
ATOM 774 C CA . ILE A 1 93 ? 2.789 6.482 7.031 1.00 91.44 93 ILE A CA 1
ATOM 775 C C . ILE A 1 93 ? 1.979 7.689 7.508 1.00 91.44 93 ILE A C 1
ATOM 777 O O . ILE A 1 93 ? 1.448 7.667 8.614 1.00 91.44 93 ILE A O 1
ATOM 781 N N . LYS A 1 94 ? 1.851 8.723 6.669 1.00 91.38 94 LYS A N 1
ATOM 782 C CA . LYS A 1 94 ? 1.055 9.916 6.969 1.00 91.38 94 LYS A CA 1
ATOM 783 C C . LYS A 1 94 ? -0.426 9.591 7.192 1.00 91.38 94 LYS A C 1
ATOM 785 O O . LYS A 1 94 ? -1.039 10.184 8.072 1.00 91.38 94 LYS A O 1
ATOM 790 N N . ARG A 1 95 ? -1.004 8.688 6.392 1.00 89.75 95 ARG A N 1
ATOM 791 C CA . ARG A 1 95 ? -2.433 8.322 6.471 1.00 89.75 95 ARG A CA 1
ATOM 792 C C . ARG A 1 95 ? -2.702 7.194 7.465 1.00 89.75 95 ARG A C 1
ATOM 794 O O . ARG A 1 95 ? -3.730 7.202 8.126 1.00 89.75 95 ARG A O 1
ATOM 801 N N . PHE A 1 96 ? -1.775 6.248 7.563 1.00 92.75 96 PHE A N 1
ATOM 802 C CA . PHE A 1 96 ? -1.916 4.999 8.304 1.00 92.75 96 PHE A CA 1
ATOM 803 C C . PHE A 1 96 ? -0.632 4.733 9.111 1.00 92.75 96 PHE A C 1
ATOM 805 O O . PHE A 1 96 ? 0.177 3.887 8.731 1.00 92.75 96 PHE A O 1
ATOM 812 N N . PRO A 1 97 ? -0.374 5.460 10.213 1.00 92.38 97 PRO A N 1
ATOM 813 C CA . PRO A 1 97 ? 0.892 5.357 10.954 1.00 92.38 97 PRO A CA 1
ATOM 814 C C . PRO A 1 97 ? 1.125 3.966 11.573 1.00 92.38 97 PRO A C 1
ATOM 816 O O . PRO A 1 97 ? 2.262 3.477 11.648 1.00 92.38 97 PRO A O 1
ATOM 819 N N . ASP A 1 98 ? 0.036 3.288 11.940 1.00 92.62 98 ASP A N 1
ATOM 820 C CA . ASP A 1 98 ? 0.033 1.969 12.571 1.00 92.62 98 ASP A CA 1
ATOM 821 C C . ASP A 1 98 ? -0.311 0.822 11.611 1.00 92.62 98 ASP A C 1
ATOM 823 O O . ASP A 1 98 ? -0.649 -0.272 12.057 1.00 92.62 98 ASP A O 1
ATOM 827 N N . PHE A 1 99 ? -0.111 1.019 10.303 1.00 92.12 99 PHE A N 1
ATOM 828 C CA . PHE A 1 99 ? -0.442 0.060 9.236 1.00 92.12 99 PHE A CA 1
ATOM 829 C C . PHE A 1 99 ? 0.068 -1.379 9.441 1.00 92.12 99 PHE A C 1
ATOM 831 O O . PHE A 1 99 ? -0.481 -2.333 8.899 1.00 92.12 99 PHE A O 1
ATOM 838 N N . GLN A 1 100 ? 1.120 -1.573 10.240 1.00 91.25 100 GLN A N 1
ATOM 839 C CA . GLN A 1 100 ? 1.643 -2.902 10.577 1.00 91.25 100 GLN A CA 1
ATOM 840 C C . GLN A 1 100 ? 0.768 -3.697 11.551 1.00 91.25 100 GLN A C 1
ATOM 842 O O . GLN A 1 100 ? 0.953 -4.901 11.691 1.00 91.25 100 GLN A O 1
ATOM 847 N N . ARG A 1 101 ? -0.139 -3.024 12.260 1.00 93.44 101 ARG A N 1
ATOM 848 C CA . ARG A 1 101 ? -1.051 -3.615 13.244 1.00 93.44 101 ARG A CA 1
ATOM 849 C C . ARG A 1 101 ? -2.435 -3.875 12.650 1.00 93.44 101 ARG A C 1
ATOM 851 O O . ARG A 1 101 ? -3.354 -4.215 13.392 1.00 93.44 101 ARG A O 1
ATOM 858 N N . ASN A 1 102 ? -2.591 -3.713 11.335 1.00 94.75 102 ASN A N 1
ATOM 859 C CA . ASN A 1 102 ? -3.846 -3.970 10.651 1.00 94.75 102 ASN A CA 1
ATOM 860 C C . ASN A 1 102 ? -4.326 -5.407 10.915 1.00 94.75 102 ASN A C 1
ATOM 862 O O . ASN A 1 102 ? -3.590 -6.370 10.686 1.00 94.75 102 ASN A O 1
ATOM 866 N N . LYS A 1 103 ? -5.580 -5.554 11.360 1.00 94.38 103 LYS A N 1
ATOM 867 C CA . LYS A 1 103 ? -6.161 -6.848 11.757 1.00 94.38 103 LYS A CA 1
ATOM 868 C C . LYS A 1 103 ? -6.224 -7.885 10.627 1.00 94.38 103 LYS A C 1
ATOM 870 O O . LYS A 1 103 ? -6.234 -9.073 10.932 1.00 94.38 103 LYS A O 1
ATOM 875 N N . TYR A 1 104 ? -6.234 -7.449 9.366 1.00 95.00 104 TYR A N 1
ATOM 876 C CA . TYR A 1 104 ? -6.276 -8.308 8.178 1.00 95.00 104 TYR A CA 1
ATOM 877 C C . TYR A 1 104 ? -4.888 -8.739 7.695 1.00 95.00 104 TYR A C 1
ATOM 879 O O . TYR A 1 104 ? -4.776 -9.639 6.870 1.00 95.00 104 TYR A O 1
ATOM 887 N N . LEU A 1 105 ? -3.806 -8.142 8.211 1.00 92.62 105 LEU A N 1
ATOM 888 C CA . LEU A 1 105 ? -2.451 -8.458 7.751 1.00 92.62 105 LEU A CA 1
ATOM 889 C C . LEU A 1 105 ? -2.066 -9.923 8.013 1.00 92.62 105 LEU A C 1
ATOM 891 O O . LEU A 1 105 ? -1.338 -10.514 7.222 1.00 92.62 105 LEU A O 1
ATOM 895 N N . LYS A 1 106 ? -2.575 -10.515 9.098 1.00 91.50 106 LYS A N 1
ATOM 896 C CA . LYS A 1 106 ? -2.338 -11.924 9.457 1.00 91.50 106 LYS A CA 1
ATOM 897 C C . LYS A 1 106 ? -2.918 -12.916 8.440 1.00 91.50 106 LYS A C 1
ATOM 899 O O . LYS A 1 106 ? -2.396 -14.019 8.321 1.00 91.50 106 LYS A O 1
ATOM 904 N N . ASP A 1 107 ? -3.966 -12.509 7.723 1.00 93.62 107 ASP A N 1
ATOM 905 C CA . ASP A 1 107 ? -4.677 -13.338 6.746 1.00 93.62 107 ASP A CA 1
ATOM 906 C C . ASP A 1 107 ? -4.063 -13.197 5.338 1.00 93.62 107 ASP A C 1
ATOM 908 O O . ASP A 1 107 ? -4.402 -13.939 4.416 1.00 93.62 107 ASP A O 1
ATOM 912 N N . GLU A 1 108 ? -3.134 -12.253 5.156 1.00 92.12 108 GLU A N 1
ATOM 913 C CA . GLU A 1 108 ? -2.419 -12.056 3.898 1.00 92.12 108 GLU A CA 1
ATOM 914 C C . GLU A 1 108 ? -1.241 -13.034 3.748 1.00 92.12 108 GLU A C 1
ATOM 916 O O . GLU A 1 108 ? -0.653 -13.479 4.739 1.00 92.12 108 GLU A O 1
ATOM 921 N N . PRO A 1 109 ? -0.805 -13.326 2.509 1.00 91.56 109 PRO A N 1
ATOM 922 C CA . PRO A 1 109 ? 0.363 -14.165 2.271 1.00 91.56 109 PRO A CA 1
ATOM 923 C C . PRO A 1 109 ? 1.627 -13.662 2.984 1.00 91.56 109 PRO A C 1
ATOM 925 O O . PRO A 1 109 ? 1.869 -12.457 3.078 1.00 91.56 109 PRO A O 1
ATOM 928 N N . TYR A 1 110 ? 2.507 -14.587 3.380 1.00 90.12 110 TYR A N 1
ATOM 929 C CA . TYR A 1 110 ? 3.740 -14.278 4.121 1.00 90.12 110 TYR A CA 1
ATOM 930 C C . TYR A 1 110 ? 4.607 -13.192 3.460 1.00 90.12 110 TYR A C 1
ATOM 932 O O . TYR A 1 110 ? 5.171 -12.338 4.141 1.00 90.12 110 TYR A O 1
ATOM 940 N N . PHE A 1 111 ? 4.678 -13.164 2.124 1.00 87.06 111 PHE A N 1
ATOM 941 C CA . PHE A 1 111 ? 5.446 -12.139 1.410 1.00 87.06 111 PHE A CA 1
ATOM 942 C C . PHE A 1 111 ? 4.881 -10.721 1.607 1.00 87.06 111 PHE A C 1
ATOM 944 O O . PHE A 1 111 ? 5.654 -9.764 1.625 1.00 87.06 111 PHE A O 1
ATOM 951 N N . VAL A 1 112 ? 3.561 -10.568 1.774 1.00 89.44 112 VAL A N 1
ATOM 952 C CA . VAL A 1 112 ? 2.9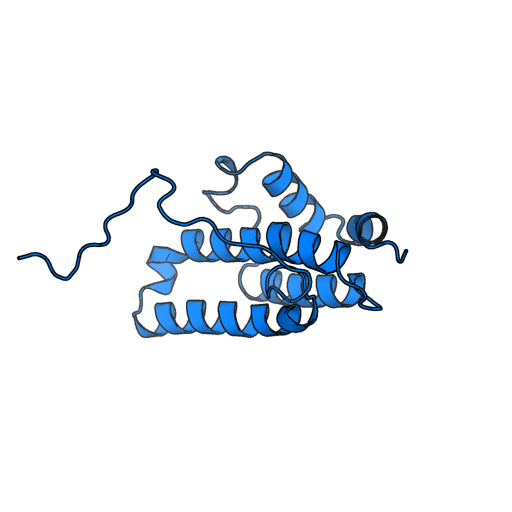17 -9.276 2.067 1.00 89.44 112 VAL A CA 1
ATOM 953 C C . VAL A 1 112 ? 3.302 -8.830 3.469 1.00 89.44 112 VAL A C 1
ATOM 955 O O . VAL A 1 112 ? 3.767 -7.706 3.648 1.00 89.44 112 VAL A O 1
ATOM 958 N N . GLN A 1 113 ? 3.189 -9.735 4.443 1.00 91.44 113 GLN A N 1
ATOM 959 C CA . GLN A 1 113 ? 3.558 -9.481 5.836 1.00 91.44 113 GLN A CA 1
ATOM 960 C C . GLN A 1 113 ? 5.034 -9.070 5.956 1.00 91.44 113 GLN A C 1
ATOM 962 O O . GLN A 1 113 ? 5.360 -8.044 6.559 1.00 91.44 113 GLN A O 1
ATOM 967 N N . ALA A 1 114 ? 5.928 -9.813 5.298 1.00 89.62 114 ALA A N 1
ATOM 968 C CA . ALA A 1 114 ? 7.353 -9.506 5.249 1.00 89.62 114 ALA A CA 1
ATOM 969 C C . ALA A 1 114 ? 7.618 -8.139 4.601 1.00 89.62 114 ALA A C 1
ATOM 971 O O . ALA A 1 114 ? 8.363 -7.321 5.142 1.00 89.62 114 ALA A O 1
ATOM 972 N N . ALA A 1 115 ? 6.977 -7.843 3.469 1.00 88.62 115 ALA A N 1
ATOM 973 C CA . ALA A 1 115 ? 7.169 -6.576 2.780 1.00 88.62 115 ALA A CA 1
ATOM 974 C C . ALA A 1 115 ? 6.632 -5.376 3.587 1.00 88.62 115 ALA A C 1
ATOM 976 O O . ALA A 1 115 ? 7.253 -4.311 3.571 1.00 88.62 115 ALA A O 1
ATOM 977 N N . VAL A 1 116 ? 5.561 -5.547 4.368 1.00 91.25 116 VAL A N 1
ATOM 978 C CA . VAL A 1 116 ? 5.069 -4.554 5.342 1.00 91.25 116 VAL A CA 1
ATOM 979 C C . VAL A 1 116 ? 6.077 -4.322 6.472 1.00 91.25 116 VAL A C 1
ATOM 981 O O . VAL A 1 116 ? 6.376 -3.172 6.818 1.00 91.25 116 VAL A O 1
ATOM 984 N N . ALA A 1 117 ? 6.658 -5.392 7.021 1.00 89.62 117 ALA A N 1
ATOM 985 C CA . ALA A 1 117 ? 7.683 -5.299 8.059 1.00 89.62 117 ALA A CA 1
ATOM 986 C C . ALA A 1 117 ? 8.935 -4.552 7.560 1.00 89.62 117 ALA A C 1
ATOM 988 O O . ALA A 1 117 ? 9.413 -3.615 8.211 1.00 89.62 117 ALA A O 1
ATOM 989 N N . ILE A 1 118 ? 9.420 -4.910 6.367 1.00 88.81 118 ILE A N 1
ATOM 990 C CA . ILE A 1 118 ? 10.590 -4.294 5.728 1.00 88.81 118 ILE A CA 1
ATOM 991 C C . ILE A 1 118 ? 10.308 -2.828 5.376 1.00 88.81 118 ILE A C 1
ATOM 993 O O . ILE A 1 118 ? 11.151 -1.974 5.645 1.00 88.81 118 ILE A O 1
ATOM 997 N N . THR A 1 119 ? 9.120 -2.507 4.849 1.00 88.38 119 THR A N 1
ATOM 998 C CA . THR A 1 119 ? 8.731 -1.131 4.482 1.00 88.38 119 THR A CA 1
ATOM 999 C C . THR A 1 119 ? 8.882 -0.158 5.651 1.00 88.38 119 THR A C 1
ATOM 1001 O O . THR A 1 119 ? 9.418 0.936 5.463 1.00 88.38 119 THR A O 1
ATOM 1004 N N . LYS A 1 120 ? 8.480 -0.530 6.874 1.00 86.00 120 LYS A N 1
ATOM 1005 C CA . LYS A 1 120 ? 8.659 0.359 8.037 1.00 86.00 120 LYS A CA 1
ATOM 1006 C C . LYS A 1 120 ? 10.100 0.361 8.538 1.00 86.00 120 LYS A C 1
ATOM 1008 O O . LYS A 1 120 ? 10.665 1.442 8.698 1.00 86.00 120 LYS A O 1
ATOM 1013 N N . LYS A 1 121 ? 10.666 -0.829 8.790 1.00 87.50 121 LYS A N 1
ATOM 1014 C CA . LYS A 1 121 ? 11.881 -1.012 9.603 1.00 87.50 121 LYS A CA 1
ATOM 1015 C C . LYS A 1 121 ? 13.178 -0.907 8.798 1.00 87.50 121 LYS A C 1
ATOM 1017 O O . LYS A 1 121 ? 14.157 -0.360 9.291 1.00 87.50 121 LYS A O 1
ATOM 1022 N N . TYR A 1 122 ? 13.180 -1.387 7.555 1.00 89.31 122 TYR A N 1
ATOM 1023 C CA . TYR A 1 122 ? 14.377 -1.470 6.712 1.00 89.31 122 TYR A CA 1
ATOM 1024 C C . TYR A 1 122 ? 14.092 -1.094 5.246 1.00 89.31 122 TYR A C 1
ATOM 1026 O O . TYR A 1 122 ? 14.419 -1.867 4.342 1.00 89.31 122 TYR A O 1
ATOM 1034 N N . PRO A 1 123 ? 13.541 0.102 4.949 1.00 85.44 123 PRO A N 1
ATOM 1035 C CA . PRO A 1 123 ? 13.153 0.464 3.584 1.00 85.44 123 PRO A CA 1
ATOM 1036 C C . PRO A 1 123 ? 14.328 0.421 2.596 1.00 85.44 123 PRO A C 1
ATOM 1038 O O . PRO A 1 123 ? 14.135 0.096 1.430 1.00 85.44 123 PRO A O 1
ATOM 1041 N N . LYS A 1 124 ? 15.568 0.655 3.055 1.00 88.31 124 LYS A N 1
ATOM 1042 C CA . LYS A 1 124 ? 16.784 0.572 2.226 1.00 88.31 124 LYS A CA 1
ATOM 1043 C C . LYS A 1 124 ? 16.993 -0.804 1.575 1.00 88.31 124 LYS A C 1
ATOM 1045 O O . LYS A 1 124 ? 17.648 -0.855 0.538 1.00 88.31 124 LYS A O 1
ATOM 1050 N N . ALA A 1 125 ? 16.419 -1.883 2.115 1.00 86.56 125 ALA A N 1
ATOM 1051 C CA . ALA A 1 125 ? 16.474 -3.211 1.499 1.00 86.56 125 ALA A CA 1
ATOM 1052 C C . ALA A 1 125 ? 15.868 -3.219 0.082 1.00 86.56 125 ALA A C 1
ATOM 1054 O O . ALA A 1 125 ? 16.352 -3.930 -0.799 1.00 86.56 125 ALA A O 1
ATOM 1055 N N . PHE A 1 126 ? 14.885 -2.351 -0.188 1.00 85.75 126 PHE A N 1
ATOM 1056 C CA . PHE A 1 126 ? 14.289 -2.220 -1.517 1.00 85.75 126 PHE A CA 1
ATOM 1057 C C . PHE A 1 126 ? 15.247 -1.655 -2.574 1.00 85.75 126 PHE A C 1
ATOM 1059 O O . PHE A 1 126 ? 15.017 -1.873 -3.759 1.00 85.75 126 PHE A O 1
ATOM 1066 N N . LYS A 1 127 ? 16.373 -1.029 -2.194 1.00 85.06 127 LYS A N 1
ATOM 1067 C CA . LYS A 1 127 ? 17.416 -0.639 -3.162 1.00 85.06 127 LYS A CA 1
ATOM 1068 C C . LYS A 1 127 ? 17.979 -1.841 -3.922 1.00 85.06 127 LYS A C 1
ATOM 1070 O O . LYS A 1 127 ? 18.276 -1.719 -5.102 1.00 85.06 127 LYS A O 1
ATOM 1075 N N . ALA A 1 128 ? 18.102 -2.997 -3.265 1.00 83.69 128 ALA A N 1
ATOM 1076 C CA . ALA A 1 128 ? 18.560 -4.225 -3.914 1.00 83.69 128 ALA A CA 1
ATOM 1077 C C . ALA A 1 128 ? 17.519 -4.777 -4.904 1.00 83.69 128 ALA A C 1
ATOM 1079 O O . ALA A 1 128 ? 17.886 -5.347 -5.926 1.00 83.69 128 ALA A O 1
ATOM 1080 N N . ILE A 1 129 ? 16.230 -4.565 -4.620 1.00 79.94 129 ILE A N 1
ATOM 1081 C CA . ILE A 1 129 ? 15.101 -5.007 -5.455 1.00 79.94 129 ILE A CA 1
ATOM 1082 C C . ILE A 1 129 ? 14.923 -4.097 -6.677 1.00 79.94 129 ILE A C 1
ATOM 1084 O O . ILE A 1 129 ? 14.527 -4.562 -7.744 1.00 79.94 129 ILE A O 1
ATOM 1088 N N . PHE A 1 130 ? 15.218 -2.807 -6.525 1.00 81.44 130 PHE A N 1
ATOM 1089 C CA . PHE A 1 130 ? 15.075 -1.802 -7.574 1.00 81.44 130 PHE A CA 1
ATOM 1090 C C . PHE A 1 130 ? 16.344 -1.555 -8.392 1.00 81.44 130 PHE A C 1
ATOM 1092 O O . PHE A 1 130 ? 16.361 -0.565 -9.117 1.00 81.44 130 PHE A O 1
ATOM 1099 N N . ARG A 1 131 ? 17.384 -2.398 -8.274 1.00 66.44 131 ARG A N 1
ATOM 1100 C CA . ARG A 1 131 ? 18.639 -2.222 -9.024 1.00 66.44 131 ARG A CA 1
ATOM 1101 C C . ARG A 1 131 ? 18.348 -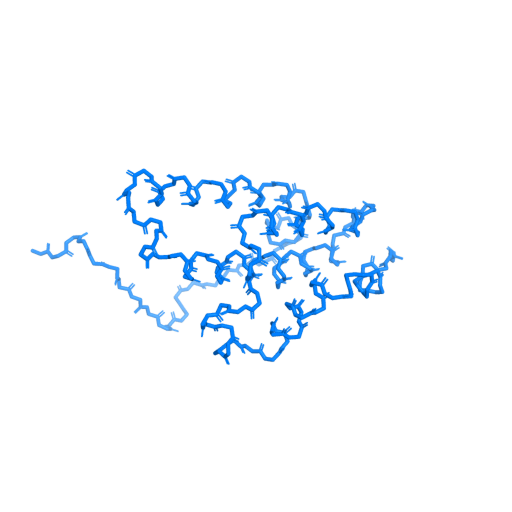1.937 -10.499 1.00 66.44 131 ARG A C 1
ATOM 1103 O O . ARG A 1 131 ? 17.544 -2.631 -11.125 1.00 66.44 131 ARG A O 1
ATOM 1110 N N . ASP A 1 132 ? 18.972 -0.874 -10.994 1.00 56.50 132 ASP A N 1
ATOM 1111 C CA . ASP A 1 132 ? 18.893 -0.473 -12.389 1.00 56.50 132 ASP A CA 1
ATOM 1112 C C . ASP A 1 132 ? 19.635 -1.532 -13.215 1.00 56.50 132 ASP A C 1
ATOM 1114 O O . ASP A 1 132 ? 20.842 -1.711 -13.052 1.00 56.50 132 ASP A O 1
ATOM 1118 N N . ASN A 1 133 ? 18.880 -2.275 -14.025 1.00 49.25 133 ASN A N 1
ATOM 1119 C CA . ASN A 1 133 ? 19.414 -3.021 -15.161 1.00 49.25 133 ASN A CA 1
ATOM 1120 C C . ASN A 1 133 ? 19.377 -2.111 -16.385 1.00 49.25 133 ASN A C 1
ATOM 1122 O O . ASN A 1 133 ? 18.327 -1.443 -16.564 1.00 49.25 133 ASN A O 1
#